Protein AF-A0A1X6P5P4-F1 (afdb_monomer_lite)

Foldseek 3Di:
DPDPPPPLVVDPVVLVVVQVCCVPPVCVQQNDRCPNVVPDRDPVSNVVSVVVVVVVVVVPDDPLRDDPDDPPPWQVSVCVSVVHDRDPDGGDDPDDPPVVVVVVVVVVVVVVVVVVVVVVVVVVVVVVVVVVVCVVVVVD

Organism: Porphyra umbilicalis (NCBI:txid2786)

Structure (mmCIF, N/CA/C/O backbone):
data_AF-A0A1X6P5P4-F1
#
_entry.id   AF-A0A1X6P5P4-F1
#
loop_
_atom_site.group_PDB
_atom_site.id
_atom_site.type_symbol
_atom_site.label_atom_id
_atom_site.label_alt_id
_atom_site.label_comp_id
_atom_site.label_asym_id
_atom_site.label_entity_id
_atom_site.label_seq_id
_atom_site.pdbx_PDB_ins_code
_atom_site.Cartn_x
_atom_site.Cartn_y
_atom_site.Cartn_z
_atom_site.occupancy
_atom_site.B_iso_or_equiv
_atom_site.auth_seq_id
_atom_site.auth_comp_id
_atom_site.auth_asym_id
_atom_site.auth_atom_id
_atom_site.pdbx_PDB_model_num
ATOM 1 N N . MET A 1 1 ? 5.131 6.104 -24.238 1.00 34.34 1 MET A N 1
ATOM 2 C CA . MET A 1 1 ? 6.425 6.748 -23.896 1.00 34.34 1 MET A CA 1
ATOM 3 C C . MET A 1 1 ? 7.586 5.761 -24.074 1.00 34.34 1 MET A C 1
ATOM 5 O O . MET A 1 1 ? 7.724 4.884 -23.231 1.00 34.34 1 MET A O 1
ATOM 9 N N . PRO A 1 2 ? 8.433 5.866 -25.118 1.00 38.75 2 PRO A N 1
ATOM 10 C CA . PRO A 1 2 ? 9.574 4.969 -25.306 1.00 38.75 2 PRO A CA 1
ATOM 11 C C . PRO A 1 2 ? 10.901 5.748 -25.237 1.00 38.75 2 PRO A C 1
ATOM 13 O O . PRO A 1 2 ? 11.406 6.194 -26.260 1.00 38.75 2 PRO A O 1
ATOM 16 N N . ARG A 1 3 ? 11.477 5.960 -24.043 1.00 45.06 3 ARG A N 1
ATOM 17 C CA . ARG A 1 3 ? 12.793 6.638 -23.915 1.00 45.06 3 ARG A CA 1
ATOM 18 C C . ARG A 1 3 ? 13.790 6.033 -22.913 1.00 45.06 3 ARG A C 1
ATOM 20 O O . ARG A 1 3 ? 14.847 6.609 -22.714 1.00 45.06 3 ARG A O 1
ATOM 27 N N . PHE A 1 4 ? 13.528 4.850 -22.345 1.00 42.50 4 PHE A N 1
ATOM 28 C CA . PHE A 1 4 ? 14.419 4.239 -21.332 1.00 42.50 4 PHE A CA 1
ATOM 29 C C . PHE A 1 4 ? 14.870 2.793 -21.623 1.00 42.50 4 PHE A C 1
ATOM 31 O O . PHE A 1 4 ? 15.388 2.110 -20.744 1.00 42.50 4 PHE A O 1
ATOM 38 N N . ARG A 1 5 ? 14.730 2.303 -22.864 1.00 45.53 5 ARG A N 1
ATOM 39 C CA . ARG A 1 5 ? 15.088 0.915 -23.227 1.00 45.53 5 ARG A CA 1
ATOM 40 C C . ARG A 1 5 ? 16.593 0.543 -23.189 1.00 45.53 5 ARG A C 1
ATOM 42 O O . ARG A 1 5 ? 16.858 -0.620 -22.888 1.00 45.53 5 ARG A O 1
ATOM 49 N N . PRO A 1 6 ? 17.586 1.419 -23.461 1.00 42.19 6 PRO A N 1
ATOM 50 C CA . PRO A 1 6 ? 18.974 0.953 -23.590 1.00 42.19 6 PRO A CA 1
ATOM 51 C C . PRO A 1 6 ? 19.742 0.824 -22.259 1.00 42.19 6 PRO A C 1
ATOM 53 O O . PRO A 1 6 ? 20.650 0.002 -22.168 1.00 42.19 6 PRO A O 1
ATOM 56 N N . LEU A 1 7 ? 19.361 1.548 -21.200 1.00 46.56 7 LEU A N 1
ATOM 57 C CA . LEU A 1 7 ? 20.108 1.571 -19.927 1.00 46.56 7 LEU A CA 1
ATOM 58 C C . LEU A 1 7 ? 19.986 0.276 -19.101 1.00 46.56 7 LEU A C 1
ATOM 60 O O . LEU A 1 7 ? 20.925 -0.113 -18.412 1.00 46.56 7 LEU A O 1
ATOM 64 N N . LEU A 1 8 ? 18.874 -0.455 -19.226 1.00 46.09 8 LEU A N 1
ATOM 65 C CA . LEU A 1 8 ? 18.650 -1.722 -18.511 1.00 46.09 8 LEU A CA 1
ATOM 66 C C . LEU A 1 8 ? 19.442 -2.915 -19.086 1.00 46.09 8 LEU A C 1
ATOM 68 O O . LEU A 1 8 ? 19.462 -3.984 -18.474 1.00 46.09 8 LEU A O 1
ATOM 72 N N . ARG A 1 9 ? 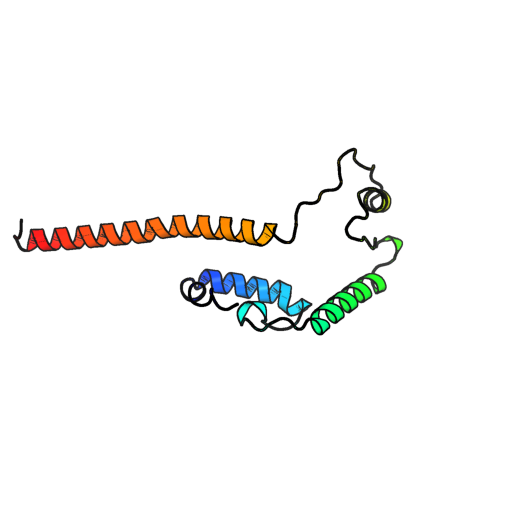20.101 -2.762 -20.246 1.00 49.31 9 ARG A N 1
ATOM 73 C CA . ARG A 1 9 ? 20.976 -3.796 -20.836 1.00 49.31 9 ARG A CA 1
ATOM 74 C C . ARG A 1 9 ? 22.411 -3.761 -20.298 1.00 49.31 9 ARG A C 1
ATOM 76 O O . ARG A 1 9 ? 23.092 -4.775 -20.378 1.00 49.31 9 ARG A O 1
ATOM 83 N N . ALA A 1 10 ? 22.853 -2.643 -19.721 1.00 52.47 10 ALA A N 1
ATOM 84 C CA . ALA A 1 10 ? 24.237 -2.458 -19.276 1.00 52.47 10 ALA A CA 1
ATOM 85 C C . ALA A 1 10 ? 24.538 -3.028 -17.869 1.00 52.47 10 ALA A C 1
ATOM 87 O O . ALA A 1 10 ? 25.702 -3.146 -17.496 1.00 52.47 10 ALA A O 1
ATOM 88 N N . PHE A 1 11 ? 23.517 -3.422 -17.090 1.00 56.38 11 PHE A N 1
ATOM 89 C CA . PHE A 1 11 ? 23.671 -3.801 -15.675 1.00 56.38 11 PHE A CA 1
ATOM 90 C C . PHE A 1 11 ? 22.952 -5.123 -15.322 1.00 56.38 11 PHE A C 1
ATOM 92 O O . PHE A 1 11 ? 21.815 -5.116 -14.839 1.00 56.38 11 PHE A O 1
ATOM 99 N N . PRO A 1 12 ? 23.600 -6.293 -15.503 1.00 57.91 12 PRO A N 1
ATOM 100 C CA . PRO A 1 12 ? 22.953 -7.604 -15.364 1.00 57.91 12 PRO A CA 1
ATOM 101 C C . PRO A 1 12 ? 22.492 -7.931 -13.934 1.00 57.91 12 PRO A C 1
ATOM 103 O O . PRO A 1 12 ? 21.485 -8.615 -13.760 1.00 57.91 12 PRO A O 1
ATOM 106 N N . ARG A 1 13 ? 23.175 -7.423 -12.895 1.00 56.91 13 ARG A N 1
ATOM 107 C CA . ARG A 1 13 ? 22.754 -7.602 -11.490 1.00 56.91 13 ARG A CA 1
ATOM 108 C C . ARG A 1 13 ? 21.516 -6.764 -11.144 1.00 56.91 13 ARG A C 1
ATOM 110 O O . ARG A 1 13 ? 20.609 -7.283 -10.504 1.00 56.91 13 ARG A O 1
ATOM 117 N N . GLY A 1 14 ? 21.431 -5.527 -11.640 1.00 60.88 14 GLY A N 1
ATOM 118 C CA . GLY A 1 14 ? 20.255 -4.664 -11.460 1.00 60.88 14 GLY A CA 1
ATOM 119 C C . GLY A 1 14 ? 19.005 -5.231 -12.137 1.00 60.88 14 GLY A C 1
ATOM 120 O O . GLY A 1 14 ? 17.929 -5.244 -11.544 1.00 60.88 14 GLY A O 1
ATOM 121 N N . ARG A 1 15 ? 19.163 -5.816 -13.333 1.00 63.28 15 ARG A N 1
ATOM 122 C CA . ARG A 1 15 ? 18.079 -6.524 -14.032 1.00 63.28 15 ARG A CA 1
ATOM 123 C C . ARG A 1 15 ? 17.566 -7.736 -13.245 1.00 63.28 15 ARG A C 1
ATOM 125 O O . ARG A 1 15 ? 16.362 -7.959 -13.216 1.00 63.28 15 ARG A O 1
ATOM 132 N N . ARG A 1 16 ? 18.454 -8.498 -12.593 1.00 65.38 16 ARG A N 1
ATOM 133 C CA . ARG A 1 16 ? 18.070 -9.653 -11.758 1.00 65.38 16 ARG A CA 1
ATOM 134 C C . ARG A 1 16 ? 17.321 -9.235 -10.492 1.00 65.38 16 ARG A C 1
ATOM 136 O O . ARG A 1 16 ? 16.330 -9.870 -10.163 1.00 65.38 16 ARG A O 1
ATOM 143 N N . VAL A 1 17 ? 17.749 -8.163 -9.823 1.00 68.19 17 VAL A N 1
ATOM 144 C CA . VAL A 1 17 ? 17.049 -7.633 -8.636 1.00 68.19 17 VAL A CA 1
ATOM 145 C C . VAL A 1 17 ? 15.668 -7.093 -9.008 1.00 68.19 17 VAL A C 1
ATOM 147 O O . VAL A 1 17 ? 14.690 -7.421 -8.346 1.00 68.19 17 VAL A O 1
ATOM 150 N N . LEU A 1 18 ? 15.562 -6.326 -10.097 1.00 64.81 18 LEU A N 1
ATOM 151 C CA . LEU A 1 18 ? 14.271 -5.823 -10.568 1.00 64.81 18 LEU A CA 1
ATOM 152 C C . LEU A 1 18 ? 13.334 -6.972 -10.966 1.00 64.81 18 LEU A C 1
ATOM 154 O O . LEU A 1 18 ? 12.173 -6.972 -10.573 1.00 64.81 18 LEU A O 1
ATOM 158 N N . ALA A 1 19 ? 13.853 -7.981 -11.672 1.00 65.81 19 ALA A N 1
ATOM 159 C CA . ALA A 1 19 ? 13.087 -9.171 -12.029 1.00 65.81 19 ALA A CA 1
ATOM 160 C C . ALA A 1 19 ? 12.615 -9.961 -10.799 1.00 65.81 19 ALA A C 1
ATOM 162 O O . ALA A 1 19 ? 11.470 -10.399 -10.776 1.00 65.81 19 ALA A O 1
ATOM 163 N N . LEU A 1 20 ? 13.454 -10.095 -9.765 1.00 67.69 20 LEU A N 1
ATOM 164 C CA . LEU A 1 20 ? 13.085 -10.735 -8.500 1.00 67.69 20 LEU A CA 1
ATOM 165 C C . LEU A 1 20 ? 11.951 -9.978 -7.796 1.00 67.69 20 LEU A C 1
ATOM 167 O O . LEU A 1 20 ? 10.965 -10.590 -7.401 1.00 67.69 20 LEU A O 1
ATOM 171 N N . VAL A 1 21 ? 12.060 -8.653 -7.666 1.00 65.94 21 VAL A N 1
ATOM 172 C CA . VAL A 1 21 ? 11.019 -7.829 -7.027 1.00 65.94 21 VAL A CA 1
ATOM 173 C C . VAL A 1 21 ? 9.707 -7.903 -7.811 1.00 65.94 21 VAL A C 1
ATOM 175 O O . VAL A 1 21 ? 8.644 -8.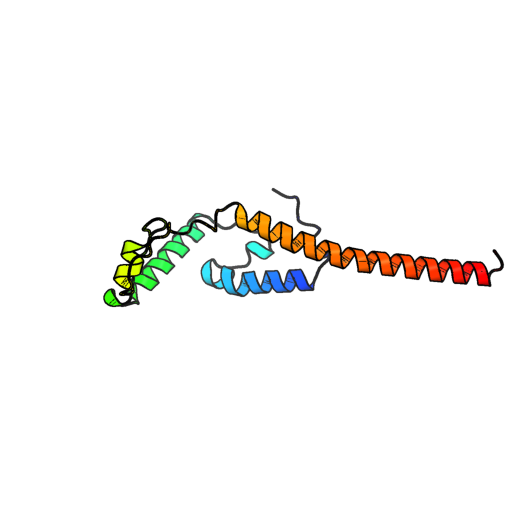062 -7.213 1.00 65.94 21 VAL A O 1
ATOM 178 N N . THR A 1 22 ? 9.762 -7.850 -9.145 1.00 63.59 22 THR A N 1
ATOM 179 C CA . THR A 1 22 ? 8.574 -8.049 -9.983 1.00 63.59 22 THR A CA 1
ATOM 180 C C . THR A 1 22 ? 7.963 -9.435 -9.776 1.00 63.59 22 THR A C 1
ATOM 182 O O . THR A 1 22 ? 6.754 -9.529 -9.573 1.00 63.59 22 THR A O 1
ATOM 185 N N . ALA A 1 23 ? 8.781 -10.489 -9.766 1.00 64.38 23 ALA A N 1
ATOM 186 C CA . ALA A 1 23 ? 8.317 -11.864 -9.605 1.00 64.38 23 ALA A CA 1
ATOM 187 C C . ALA A 1 23 ? 7.712 -12.139 -8.221 1.00 64.38 23 ALA A C 1
ATOM 189 O O . ALA A 1 23 ? 6.741 -12.879 -8.125 1.00 64.38 23 ALA A O 1
ATOM 190 N N . LEU A 1 24 ? 8.259 -11.551 -7.155 1.00 65.56 24 LEU A N 1
ATOM 191 C CA . LEU A 1 24 ? 7.784 -11.787 -5.789 1.00 65.56 24 LEU A CA 1
ATOM 192 C C . LEU A 1 24 ? 6.563 -10.943 -5.420 1.00 65.56 24 LEU A C 1
ATOM 194 O O . LEU A 1 24 ? 5.718 -11.404 -4.662 1.00 65.56 24 LEU A O 1
ATOM 198 N N . VAL A 1 25 ? 6.476 -9.709 -5.921 1.00 65.25 25 VAL A N 1
ATOM 199 C CA . VAL A 1 25 ? 5.449 -8.753 -5.475 1.00 65.25 25 VAL A CA 1
ATOM 200 C C . VAL A 1 25 ? 4.328 -8.615 -6.498 1.00 65.25 25 VAL A C 1
ATOM 202 O O . VAL A 1 25 ? 3.156 -8.653 -6.139 1.00 65.25 25 VAL A O 1
ATOM 205 N N . TYR A 1 26 ? 4.665 -8.465 -7.778 1.00 62.88 26 TYR A N 1
ATOM 206 C CA . TYR A 1 26 ? 3.686 -8.104 -8.805 1.00 62.88 26 TYR A CA 1
ATOM 207 C C . TYR A 1 26 ? 3.080 -9.324 -9.485 1.00 62.88 26 TYR A C 1
ATOM 209 O O . TYR A 1 26 ? 1.879 -9.357 -9.712 1.00 62.88 26 TYR A O 1
ATOM 217 N N . THR A 1 27 ? 3.873 -10.351 -9.775 1.00 65.38 27 THR A N 1
ATOM 218 C CA . THR A 1 27 ? 3.382 -11.560 -10.447 1.00 65.38 27 THR A CA 1
ATOM 219 C C . THR A 1 27 ? 2.315 -12.332 -9.656 1.00 65.38 27 THR A C 1
ATOM 221 O O . THR A 1 27 ? 1.297 -12.659 -10.264 1.00 65.38 27 THR A O 1
ATOM 224 N N . PRO A 1 28 ? 2.461 -12.611 -8.346 1.00 64.06 28 PRO A N 1
ATOM 225 C CA . PRO A 1 28 ? 1.436 -13.345 -7.602 1.00 64.06 28 PRO A CA 1
ATOM 226 C C . PRO A 1 28 ? 0.179 -12.513 -7.329 1.00 64.06 28 PRO A C 1
ATOM 228 O O . PRO A 1 28 ? -0.880 -13.087 -7.095 1.00 64.06 28 PRO A O 1
ATOM 231 N N . VAL A 1 29 ? 0.283 -11.179 -7.366 1.00 64.88 29 VAL A N 1
ATOM 232 C CA . VAL A 1 29 ? -0.853 -10.282 -7.130 1.00 64.88 29 VAL A CA 1
ATOM 233 C C . VAL A 1 29 ? -1.562 -9.940 -8.438 1.00 64.88 29 VAL A C 1
ATOM 235 O O . VAL A 1 29 ? -2.759 -10.128 -8.516 1.00 64.88 29 VAL A O 1
ATOM 238 N N . PHE A 1 30 ? -0.859 -9.498 -9.480 1.00 65.75 30 PHE A N 1
ATOM 239 C CA . PHE A 1 30 ? -1.445 -8.960 -10.718 1.00 65.75 30 PHE A CA 1
ATOM 240 C C . PHE A 1 30 ? -1.265 -9.852 -11.963 1.00 65.75 30 PHE A C 1
ATOM 242 O O . PHE A 1 30 ? -1.812 -9.527 -13.011 1.00 65.75 30 PHE A O 1
ATOM 249 N N . GLY A 1 31 ? -0.526 -10.967 -11.872 1.00 62.66 31 GLY A N 1
ATOM 250 C CA . GLY A 1 31 ? -0.346 -11.951 -12.953 1.00 62.66 31 GLY A CA 1
ATOM 251 C C . GLY A 1 31 ? 0.670 -11.574 -14.054 1.00 62.66 31 GLY A C 1
ATOM 252 O O . GLY A 1 31 ? 0.457 -10.639 -14.811 1.00 62.66 31 GLY A O 1
ATOM 253 N N . ALA A 1 32 ? 1.736 -12.376 -14.219 1.00 60.06 32 ALA A N 1
ATOM 254 C CA . ALA A 1 32 ? 2.741 -12.335 -15.314 1.00 60.06 32 ALA A CA 1
ATOM 255 C C . ALA A 1 32 ? 3.605 -11.029 -15.442 1.00 60.06 32 ALA A C 1
ATOM 257 O O . ALA A 1 32 ? 3.402 -10.086 -14.688 1.00 60.06 32 ALA A O 1
ATOM 258 N N . PRO A 1 33 ? 4.669 -10.960 -16.280 1.00 54.28 33 PRO A N 1
ATOM 259 C CA . PRO A 1 33 ? 5.833 -10.072 -16.090 1.00 54.28 33 PRO A CA 1
ATOM 260 C C . PRO A 1 33 ? 5.695 -8.686 -16.758 1.00 54.28 33 PRO A C 1
ATOM 262 O O . PRO A 1 33 ? 6.591 -8.223 -17.469 1.00 54.28 33 PRO A O 1
ATOM 265 N N . HIS A 1 34 ? 4.595 -7.977 -16.517 1.00 56.31 34 HIS A N 1
ATOM 266 C CA . HIS A 1 34 ? 4.309 -6.683 -17.163 1.00 56.31 34 HIS A CA 1
ATOM 267 C C . HIS A 1 34 ? 5.385 -5.605 -16.901 1.00 56.31 34 HIS A C 1
ATOM 269 O O . HIS A 1 34 ? 5.754 -4.848 -17.801 1.00 56.31 34 HIS A O 1
ATOM 275 N N . VAL A 1 35 ? 5.992 -5.593 -15.708 1.00 52.31 35 VAL A N 1
ATOM 276 C CA . VAL A 1 35 ? 7.015 -4.592 -15.334 1.00 52.31 35 VAL A CA 1
ATOM 277 C C . VAL A 1 35 ? 8.381 -4.846 -15.994 1.00 52.31 35 VAL A C 1
ATOM 279 O O . VAL A 1 35 ? 9.113 -3.899 -16.276 1.00 52.31 35 VAL A O 1
ATOM 282 N N . VAL A 1 36 ? 8.738 -6.107 -16.265 1.00 49.41 36 VAL A N 1
ATOM 283 C CA . VAL A 1 36 ? 10.067 -6.480 -16.798 1.00 49.41 36 VAL A CA 1
ATOM 284 C C . VAL A 1 36 ? 10.072 -6.513 -18.325 1.00 49.41 36 VAL A C 1
ATOM 286 O O . VAL A 1 36 ? 11.070 -6.139 -18.947 1.00 49.41 36 VAL A O 1
ATOM 289 N N . GLU A 1 37 ? 8.963 -6.929 -18.935 1.00 56.34 37 GLU A N 1
ATOM 290 C CA . GLU A 1 37 ? 8.837 -7.047 -20.392 1.00 56.34 37 GLU A CA 1
ATOM 291 C C . GLU A 1 37 ? 8.256 -5.785 -21.046 1.00 56.34 37 GLU A C 1
ATOM 293 O O . GLU A 1 37 ? 8.339 -5.618 -22.265 1.00 56.34 37 GLU A O 1
ATOM 298 N N . GLY A 1 38 ? 7.752 -4.843 -20.240 1.00 57.22 38 GLY A N 1
ATOM 299 C CA . GLY A 1 38 ? 7.152 -3.600 -20.722 1.00 57.22 38 GLY A CA 1
ATOM 300 C C . GLY A 1 38 ? 5.767 -3.802 -21.336 1.00 57.22 38 GLY A C 1
ATOM 301 O O . GLY A 1 38 ? 5.347 -2.989 -22.160 1.00 57.22 38 GLY A O 1
ATOM 302 N N . VAL A 1 39 ? 5.079 -4.882 -20.957 1.00 59.44 39 VAL A N 1
ATOM 303 C CA . VAL A 1 39 ? 3.674 -5.112 -21.302 1.00 59.44 39 VAL A CA 1
ATOM 304 C C . VAL A 1 39 ? 2.823 -4.218 -20.392 1.00 59.44 39 VAL A C 1
ATOM 306 O O . VAL A 1 39 ? 3.006 -4.262 -19.175 1.00 59.44 39 VAL A O 1
ATOM 309 N N . PRO A 1 40 ? 1.938 -3.365 -20.935 1.00 67.06 40 PRO A N 1
ATOM 310 C CA . PRO A 1 40 ? 1.079 -2.525 -20.111 1.00 67.06 40 PRO A CA 1
ATOM 311 C C . PRO A 1 40 ? 0.134 -3.382 -19.262 1.00 67.06 40 PRO A C 1
ATOM 313 O O . PRO A 1 40 ? -0.366 -4.410 -19.711 1.00 67.06 40 PRO A O 1
ATOM 316 N N . LEU A 1 41 ? -0.096 -2.940 -18.026 1.00 72.75 41 LEU A N 1
ATOM 317 C CA . LEU A 1 41 ? -1.106 -3.519 -17.151 1.00 72.75 41 LEU A CA 1
ATOM 318 C C . LEU A 1 41 ? -2.502 -3.264 -17.724 1.00 72.75 41 LEU A C 1
ATOM 320 O O . LEU A 1 41 ? -2.821 -2.127 -18.076 1.00 72.75 41 LEU A O 1
ATOM 324 N N . ASP A 1 42 ? -3.323 -4.310 -17.782 1.00 81.25 42 ASP A N 1
ATOM 325 C CA . ASP A 1 42 ? -4.738 -4.172 -18.108 1.00 81.25 42 ASP A CA 1
ATOM 326 C C . ASP A 1 42 ? -5.484 -3.560 -16.915 1.00 81.25 42 ASP A C 1
ATOM 328 O O . ASP A 1 42 ? -5.422 -4.065 -15.789 1.00 81.25 42 ASP A O 1
ATOM 332 N N . ARG A 1 43 ? -6.153 -2.428 -17.154 1.00 84.94 43 ARG A N 1
ATOM 333 C CA . ARG A 1 43 ? -6.786 -1.635 -16.095 1.00 84.94 43 ARG A CA 1
ATOM 334 C C . ARG A 1 43 ? -7.870 -2.430 -15.374 1.00 84.94 43 ARG A C 1
ATOM 336 O O . ARG A 1 43 ? -7.916 -2.406 -14.144 1.00 84.94 43 ARG A O 1
ATOM 343 N N . ASP A 1 44 ? -8.723 -3.113 -16.124 1.00 86.88 44 ASP A N 1
ATOM 344 C CA . ASP A 1 44 ? -9.889 -3.793 -15.567 1.00 86.88 44 ASP A CA 1
ATOM 345 C C . ASP A 1 44 ? -9.460 -5.057 -14.819 1.00 86.88 44 ASP A C 1
ATOM 347 O O . ASP A 1 44 ? -9.942 -5.319 -13.715 1.00 86.88 44 ASP A O 1
ATOM 351 N N . ALA A 1 45 ? -8.454 -5.773 -15.325 1.00 82.38 45 ALA A N 1
ATOM 352 C CA . ALA A 1 45 ? -7.818 -6.873 -14.614 1.00 82.38 45 ALA A CA 1
ATOM 353 C C . ALA A 1 45 ? -7.177 -6.413 -13.292 1.00 82.38 45 ALA A C 1
ATOM 355 O O . ALA A 1 45 ? -7.304 -7.108 -12.278 1.00 82.38 45 ALA A O 1
ATOM 356 N N . CYS A 1 46 ? -6.522 -5.245 -13.265 1.00 84.19 46 CYS A N 1
ATOM 357 C CA . CYS A 1 46 ? -5.966 -4.675 -12.034 1.00 84.19 46 CYS A CA 1
ATOM 358 C C . CYS A 1 46 ? -7.055 -4.361 -11.004 1.00 84.19 46 CYS A C 1
ATOM 360 O O . CYS A 1 46 ? -6.910 -4.743 -9.841 1.00 84.19 46 CYS A O 1
ATOM 362 N N . ILE A 1 47 ? -8.140 -3.705 -11.426 1.00 89.31 47 ILE A N 1
ATOM 363 C CA . ILE A 1 47 ? -9.271 -3.364 -10.551 1.00 89.31 47 ILE A CA 1
ATOM 364 C 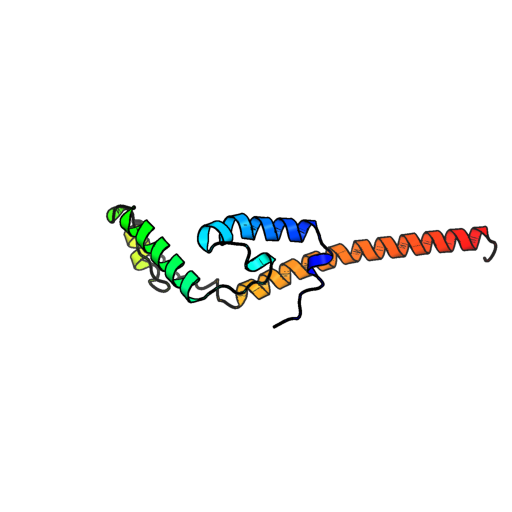C . ILE A 1 47 ? -9.919 -4.636 -10.006 1.00 89.31 47 ILE A C 1
ATOM 366 O O . ILE A 1 47 ? -10.013 -4.802 -8.792 1.00 89.31 47 ILE A O 1
ATOM 370 N N . ALA A 1 48 ? -10.257 -5.584 -10.880 1.00 87.94 48 ALA A N 1
ATOM 371 C CA . ALA A 1 48 ? -10.887 -6.834 -10.477 1.00 87.94 48 ALA A CA 1
ATOM 372 C C . ALA A 1 48 ? -10.007 -7.625 -9.498 1.00 87.94 48 ALA A C 1
ATOM 374 O O . ALA A 1 48 ? -10.499 -8.280 -8.582 1.00 87.94 48 ALA A O 1
ATOM 375 N N . THR A 1 49 ? -8.687 -7.577 -9.673 1.00 86.56 49 THR A N 1
ATOM 376 C CA . THR A 1 49 ? -7.757 -8.242 -8.758 1.00 86.56 49 THR A CA 1
ATOM 377 C C . THR A 1 49 ? -7.685 -7.549 -7.398 1.00 86.56 49 THR A C 1
ATOM 379 O O . THR A 1 49 ? -7.737 -8.233 -6.375 1.00 86.56 49 THR A O 1
ATOM 382 N N . TYR A 1 50 ? -7.628 -6.217 -7.376 1.00 87.81 50 TYR A N 1
ATOM 383 C CA . TYR A 1 50 ? -7.696 -5.427 -6.146 1.00 87.81 50 TYR A CA 1
ATOM 384 C C . TYR A 1 50 ? -8.979 -5.726 -5.353 1.00 87.81 50 TYR A C 1
ATOM 386 O O . TYR A 1 50 ? -8.915 -6.050 -4.166 1.00 87.81 50 TYR A O 1
ATOM 394 N N . GLU A 1 51 ? -10.133 -5.710 -6.020 1.00 93.69 51 GLU A N 1
ATOM 395 C CA . GLU A 1 51 ? -11.432 -5.980 -5.396 1.00 93.69 51 GLU A CA 1
ATOM 396 C C . GLU A 1 51 ? -11.525 -7.411 -4.859 1.00 93.69 51 GLU A C 1
ATOM 398 O O . GLU A 1 51 ? -11.893 -7.612 -3.698 1.00 93.69 51 GLU A O 1
ATOM 403 N N . ARG A 1 52 ? -11.120 -8.413 -5.657 1.00 91.75 52 ARG A N 1
ATOM 404 C CA . ARG A 1 52 ? -11.092 -9.820 -5.216 1.00 91.75 52 ARG A CA 1
ATOM 405 C C . ARG A 1 52 ? -10.203 -10.018 -3.993 1.00 91.75 52 ARG A C 1
ATOM 407 O O . ARG A 1 52 ? -10.577 -10.767 -3.092 1.00 91.75 52 ARG A O 1
ATOM 414 N N . HIS A 1 53 ? -9.034 -9.380 -3.959 1.00 89.56 53 HIS A N 1
ATOM 415 C CA . HIS A 1 53 ? -8.121 -9.481 -2.825 1.00 89.56 53 HIS A CA 1
ATOM 416 C C . HIS A 1 53 ? -8.750 -8.906 -1.552 1.00 89.56 53 HIS A C 1
ATOM 418 O O . HIS A 1 53 ? -8.809 -9.602 -0.537 1.00 89.56 53 HIS A O 1
ATOM 424 N N . ASN A 1 54 ? -9.278 -7.681 -1.619 1.00 93.56 54 ASN A N 1
ATOM 425 C CA . ASN A 1 54 ? -9.911 -7.033 -0.471 1.00 93.56 54 ASN A CA 1
ATOM 426 C C . ASN A 1 54 ? -11.104 -7.846 0.046 1.00 93.56 54 ASN A C 1
ATOM 428 O O . ASN A 1 54 ? -11.200 -8.097 1.248 1.00 93.56 54 ASN A O 1
ATOM 432 N N . ALA A 1 55 ? -11.965 -8.333 -0.853 1.00 95.94 55 ALA A N 1
ATOM 433 C CA . ALA A 1 55 ? -13.097 -9.182 -0.490 1.00 95.94 55 ALA A CA 1
ATOM 434 C C . ALA A 1 55 ? -12.646 -10.484 0.195 1.00 95.94 55 ALA A C 1
ATOM 436 O O . ALA A 1 55 ? -13.225 -10.889 1.201 1.00 95.94 55 ALA A O 1
ATOM 437 N N . ALA A 1 56 ? -11.580 -11.121 -0.303 1.00 94.44 56 ALA A N 1
ATOM 438 C CA . ALA A 1 56 ? -11.042 -12.343 0.291 1.00 94.44 56 ALA A CA 1
ATOM 439 C C . ALA A 1 56 ? -10.449 -12.121 1.694 1.00 94.44 56 ALA A C 1
ATOM 441 O O . ALA A 1 56 ? -10.541 -13.014 2.537 1.00 94.44 56 ALA A O 1
ATOM 442 N N . VAL A 1 57 ? -9.845 -10.956 1.952 1.00 94.50 57 VAL A N 1
ATOM 443 C CA . VAL A 1 57 ? -9.354 -10.576 3.287 1.00 94.50 57 VAL A CA 1
ATOM 444 C C . VAL A 1 57 ? -10.530 -10.362 4.242 1.00 94.50 57 VAL A C 1
ATOM 446 O O . VAL A 1 57 ? -10.556 -10.976 5.308 1.00 94.50 57 VAL A O 1
ATOM 449 N N . VAL A 1 58 ? -11.527 -9.570 3.832 1.00 96.94 58 VAL A N 1
ATOM 450 C CA . VAL A 1 58 ? -12.727 -9.281 4.638 1.00 96.94 58 VAL A CA 1
ATOM 451 C C . VAL A 1 58 ? -13.506 -10.552 4.974 1.00 96.94 58 VAL A C 1
ATOM 453 O O . VAL A 1 58 ? -13.935 -10.725 6.108 1.00 96.94 58 VAL A O 1
ATOM 456 N N . ALA A 1 59 ? -13.644 -11.478 4.025 1.00 97.44 59 ALA A N 1
ATOM 457 C CA . ALA A 1 59 ? -14.372 -12.726 4.244 1.00 97.44 59 ALA A CA 1
ATOM 458 C C . ALA A 1 59 ? -13.647 -13.715 5.176 1.00 97.44 59 ALA A C 1
ATOM 460 O O . ALA A 1 59 ? -14.284 -14.601 5.743 1.00 97.44 59 ALA A O 1
ATOM 461 N N . ARG A 1 60 ? -12.316 -13.620 5.299 1.00 97.44 60 ARG A N 1
ATOM 462 C CA . ARG A 1 60 ? -11.500 -14.604 6.030 1.00 97.44 60 ARG A CA 1
ATOM 463 C C . ARG A 1 60 ? -11.167 -14.184 7.459 1.00 97.44 60 ARG A C 1
ATOM 465 O O . ARG A 1 60 ? -10.916 -15.056 8.290 1.00 97.44 60 ARG A O 1
ATOM 472 N N . ILE A 1 61 ? -11.098 -12.886 7.738 1.00 96.38 61 ILE A N 1
ATOM 473 C CA . ILE A 1 61 ? -10.693 -12.373 9.050 1.00 96.38 61 ILE A CA 1
ATOM 474 C C . ILE A 1 61 ? -11.948 -12.001 9.851 1.00 96.38 61 ILE A C 1
ATOM 476 O O . ILE A 1 61 ? -12.771 -11.247 9.338 1.00 96.38 61 ILE A O 1
ATOM 480 N N . PRO A 1 62 ? -12.101 -12.488 11.098 1.00 97.19 62 PRO A N 1
ATOM 481 C CA . PRO A 1 62 ? -13.204 -12.075 11.962 1.00 97.19 62 PRO A CA 1
ATOM 482 C C . PRO A 1 62 ? -13.262 -10.545 12.128 1.00 97.19 62 PRO A C 1
ATOM 484 O O . PRO A 1 62 ? -12.202 -9.920 12.253 1.00 97.19 62 PRO A O 1
ATOM 487 N N . PRO A 1 63 ? -14.460 -9.931 12.142 1.00 94.75 63 PRO A N 1
ATOM 488 C CA . PRO A 1 63 ? -14.622 -8.474 12.128 1.00 94.75 63 PRO A CA 1
ATOM 489 C C . PRO A 1 63 ? -13.970 -7.782 13.332 1.00 94.75 63 PRO A C 1
ATOM 491 O O . PRO A 1 63 ? -13.425 -6.693 13.200 1.00 94.75 63 PRO A O 1
ATOM 494 N N . GLU A 1 64 ? -13.928 -8.431 14.491 1.00 96.00 64 GLU A N 1
ATOM 495 C CA . GLU A 1 64 ? -13.264 -7.927 15.694 1.00 96.00 64 GLU A CA 1
ATOM 496 C C . GLU A 1 64 ? -11.729 -7.857 15.572 1.00 96.00 64 GLU A C 1
ATOM 498 O O . GLU A 1 64 ? -11.072 -7.172 16.351 1.00 96.00 64 GLU A O 1
ATOM 503 N N . ARG A 1 65 ? -11.146 -8.546 14.581 1.00 96.88 65 ARG A N 1
ATOM 504 C CA . ARG A 1 65 ? -9.707 -8.536 14.267 1.00 96.88 65 ARG A CA 1
ATOM 505 C C . ARG A 1 65 ? -9.390 -7.800 12.966 1.00 96.88 65 ARG A C 1
ATOM 507 O O . ARG A 1 65 ? -8.235 -7.827 12.534 1.00 96.88 65 ARG A O 1
ATOM 514 N N . LEU A 1 66 ? -10.376 -7.154 12.345 1.00 97.50 66 LEU A N 1
ATOM 515 C CA . LEU A 1 66 ? -10.219 -6.468 11.069 1.00 97.50 66 LEU A CA 1
ATOM 516 C C . LEU A 1 66 ? -10.731 -5.029 11.135 1.00 97.50 66 LEU A C 1
ATOM 518 O O . LEU A 1 66 ? -11.909 -4.783 11.363 1.00 97.50 66 LEU A O 1
ATOM 522 N N . LEU A 1 67 ? -9.856 -4.083 10.804 1.00 96.94 67 LEU A N 1
ATOM 523 C CA . LEU A 1 67 ? -10.241 -2.710 10.499 1.00 96.94 67 LEU A CA 1
ATOM 524 C C . LEU A 1 67 ? -10.179 -2.490 8.987 1.00 96.94 67 LEU A C 1
ATOM 526 O O . LEU A 1 67 ? -9.100 -2.543 8.395 1.00 96.94 67 LEU A O 1
ATOM 530 N N . VAL A 1 68 ? -11.323 -2.203 8.365 1.00 96.25 68 VAL A N 1
ATOM 531 C CA . VAL A 1 68 ? -11.361 -1.690 6.988 1.00 96.25 68 VAL A CA 1
ATOM 532 C C . VAL A 1 68 ? -11.131 -0.183 7.048 1.00 96.25 68 VAL A C 1
ATOM 534 O O . VAL A 1 68 ? -12.014 0.569 7.445 1.00 96.25 68 VAL A O 1
ATOM 537 N N . TYR A 1 69 ? -9.918 0.234 6.695 1.00 94.75 69 TYR A N 1
ATOM 538 C CA . TYR A 1 69 ? -9.445 1.611 6.817 1.00 94.75 69 TYR A CA 1
ATOM 539 C C . TYR A 1 69 ? -9.304 2.265 5.439 1.00 94.75 69 TYR A C 1
ATOM 541 O O . TYR A 1 69 ? -8.608 1.727 4.570 1.00 94.75 69 TYR A O 1
ATOM 549 N N . HIS A 1 70 ? -9.919 3.429 5.238 1.00 92.56 70 HIS A N 1
ATOM 550 C CA . HIS A 1 70 ? -9.831 4.195 3.997 1.00 92.56 70 HIS A CA 1
ATOM 551 C C . HIS A 1 70 ? -8.759 5.283 4.097 1.00 92.56 70 HIS A C 1
ATOM 553 O O . HIS A 1 70 ? -8.459 5.833 5.159 1.00 92.56 70 HIS A O 1
ATOM 559 N N . LEU A 1 71 ? -8.145 5.607 2.957 1.00 89.38 71 LEU A N 1
ATOM 560 C CA . LEU A 1 71 ? -7.158 6.681 2.888 1.00 89.38 71 LEU A CA 1
ATOM 561 C C . LEU A 1 71 ? -7.805 8.007 3.303 1.00 89.38 71 LEU A C 1
ATOM 563 O O . LEU A 1 71 ? -8.715 8.486 2.635 1.00 89.38 71 LEU A O 1
ATOM 567 N N . GLY A 1 72 ? -7.286 8.611 4.372 1.00 87.88 72 GLY A N 1
ATOM 568 C CA . GLY A 1 72 ? -7.786 9.881 4.902 1.00 87.88 72 GLY A CA 1
ATOM 569 C C . GLY A 1 72 ? -8.653 9.758 6.155 1.00 87.88 72 GLY A C 1
ATOM 570 O O . GLY A 1 72 ? -8.946 10.787 6.755 1.00 87.88 72 GLY A O 1
ATOM 571 N N . ASP A 1 73 ? -8.973 8.543 6.613 1.00 93.88 73 ASP A N 1
ATOM 572 C CA . ASP A 1 73 ? -9.769 8.313 7.832 1.00 93.88 73 ASP A CA 1
ATOM 573 C C . ASP A 1 73 ? -9.105 8.855 9.121 1.00 93.88 73 ASP A C 1
ATOM 575 O O . ASP A 1 73 ? -9.749 9.007 10.159 1.00 93.88 73 ASP A O 1
ATOM 579 N N . GLY A 1 74 ? -7.811 9.185 9.070 1.00 94.56 74 GLY A N 1
ATOM 580 C CA . GLY A 1 74 ? -7.085 9.838 10.157 1.00 94.56 74 GLY A CA 1
ATOM 581 C C . GLY A 1 74 ? -6.772 8.914 11.338 1.00 94.56 74 GLY A C 1
ATOM 582 O O . GLY A 1 74 ? -6.842 7.688 11.245 1.00 94.56 74 GLY A O 1
ATOM 583 N N . TRP A 1 75 ? -6.370 9.503 12.466 1.00 97.31 75 TRP A N 1
ATOM 584 C CA . TRP A 1 75 ? -5.927 8.739 13.637 1.00 97.31 75 TRP A CA 1
ATOM 585 C C . TRP A 1 75 ? -7.057 8.032 14.381 1.00 97.31 75 TRP A C 1
ATOM 587 O O . TRP A 1 75 ? -6.854 6.926 14.868 1.00 97.31 75 TRP A O 1
ATOM 597 N N . ALA A 1 76 ? -8.235 8.652 14.471 1.00 95.88 76 ALA A N 1
ATOM 598 C CA . ALA A 1 76 ? -9.305 8.206 15.359 1.00 95.88 76 ALA A CA 1
ATOM 599 C C . ALA A 1 76 ? -9.719 6.730 15.158 1.00 95.88 76 ALA A C 1
ATOM 601 O O . ALA A 1 76 ? -9.591 5.966 16.115 1.00 95.88 76 ALA A O 1
ATOM 602 N N . PRO A 1 77 ? -10.126 6.270 13.956 1.00 96.94 77 PRO A N 1
ATOM 603 C CA . PRO A 1 77 ? -10.564 4.883 13.784 1.00 96.94 77 PRO A CA 1
ATOM 604 C C . PRO A 1 77 ? -9.432 3.868 13.995 1.00 96.94 77 PRO A C 1
ATOM 606 O O . PRO A 1 77 ? -9.670 2.782 14.521 1.00 96.94 77 PRO A O 1
ATOM 609 N N . LEU A 1 78 ? -8.192 4.231 13.652 1.00 95.50 78 LEU A N 1
ATOM 610 C CA . LEU A 1 78 ? -7.024 3.377 13.863 1.00 95.50 78 LEU A CA 1
ATOM 611 C C . LEU A 1 78 ? -6.693 3.228 15.354 1.00 95.50 78 LEU A C 1
ATOM 613 O O . LEU A 1 78 ? -6.522 2.114 15.843 1.00 95.50 78 LEU A O 1
ATOM 617 N N . CYS A 1 79 ? -6.621 4.342 16.081 1.00 96.69 79 CYS A N 1
ATOM 618 C CA . CYS A 1 79 ? -6.322 4.364 17.510 1.00 96.69 79 CYS A CA 1
ATOM 619 C C . CYS A 1 79 ? -7.403 3.639 18.320 1.00 96.69 79 CYS A C 1
ATOM 621 O O . CYS A 1 79 ? -7.066 2.822 19.175 1.00 96.69 79 CYS A O 1
ATOM 623 N N . THR A 1 80 ? -8.685 3.858 18.004 1.00 97.00 80 THR A N 1
ATOM 624 C CA . THR A 1 80 ? -9.800 3.138 18.640 1.00 97.00 80 THR A CA 1
ATOM 625 C C . THR A 1 80 ? -9.693 1.632 18.429 1.00 97.00 80 THR A C 1
ATOM 627 O O . THR A 1 80 ? -9.807 0.880 19.392 1.00 97.00 80 THR A O 1
ATOM 630 N N . PHE A 1 81 ? -9.427 1.183 17.201 1.00 97.25 81 PHE A N 1
ATOM 631 C CA . PHE A 1 81 ? -9.281 -0.242 16.903 1.00 97.25 81 PHE A CA 1
ATOM 632 C C . PHE A 1 81 ? -8.084 -0.884 17.624 1.00 97.25 81 PHE A C 1
ATOM 634 O O . PHE A 1 81 ? -8.165 -2.026 18.067 1.00 97.25 81 PHE A O 1
ATOM 641 N N . LEU A 1 82 ? -6.981 -0.144 17.778 1.00 96.19 82 LEU A N 1
ATOM 642 C CA . LEU A 1 82 ? -5.776 -0.615 18.467 1.00 96.19 82 LEU A CA 1
ATOM 643 C C . LEU A 1 82 ? -5.831 -0.460 19.998 1.00 96.19 82 LEU A C 1
ATOM 645 O O . LEU A 1 82 ? -4.917 -0.925 20.677 1.00 96.19 82 LEU A O 1
ATOM 649 N N . GLY A 1 83 ? -6.857 0.198 20.549 1.00 96.25 83 GLY A N 1
ATOM 650 C CA . GLY A 1 83 ? -6.945 0.501 21.981 1.00 96.25 83 GLY A CA 1
ATOM 651 C C . GLY A 1 83 ? -5.889 1.503 22.466 1.00 96.25 83 GLY A C 1
ATOM 652 O O . GLY A 1 83 ? -5.450 1.433 23.612 1.00 96.25 83 GLY A O 1
ATOM 653 N N . LEU A 1 84 ? -5.453 2.416 21.594 1.00 96.88 84 LEU A N 1
ATOM 654 C CA . LEU A 1 84 ? -4.414 3.412 21.870 1.00 96.88 84 LEU A CA 1
ATOM 655 C C . LEU A 1 84 ? -4.996 4.835 21.908 1.00 96.88 84 LEU A C 1
ATOM 657 O O . LEU A 1 84 ? -6.003 5.104 21.250 1.00 96.88 84 LEU A O 1
ATOM 661 N N . PRO A 1 85 ? -4.367 5.778 22.634 1.00 96.19 85 PRO A N 1
ATOM 662 C CA . PRO A 1 85 ? -4.761 7.182 22.582 1.00 96.19 85 PRO A CA 1
ATOM 663 C C . PRO A 1 85 ? -4.483 7.792 21.200 1.00 96.19 85 PRO A C 1
ATOM 665 O O . PRO A 1 85 ? -3.537 7.410 20.505 1.00 96.19 85 PRO A O 1
ATOM 668 N N . VAL A 1 86 ? -5.301 8.773 20.812 1.00 97.38 86 VAL A N 1
ATOM 669 C CA . VAL A 1 86 ? -5.078 9.578 19.603 1.00 97.38 86 VAL A CA 1
ATOM 670 C C . VAL A 1 86 ? -3.934 10.562 19.871 1.00 97.38 86 VAL A C 1
ATOM 672 O O . VAL A 1 86 ? -4.000 11.291 20.862 1.00 97.38 86 VAL A O 1
ATOM 675 N N . PRO A 1 87 ? -2.883 10.602 19.035 1.00 95.50 87 PRO A N 1
ATOM 676 C CA . PRO A 1 87 ? -1.772 11.520 19.239 1.00 95.50 87 PRO A CA 1
ATOM 677 C C . PRO A 1 87 ? -2.133 12.948 18.801 1.00 95.50 87 PRO A C 1
ATOM 679 O O . PRO A 1 87 ? -2.870 13.142 17.836 1.00 95.50 87 PRO A O 1
ATOM 682 N N . ASP A 1 88 ? -1.543 13.948 19.460 1.00 95.81 88 ASP A N 1
ATOM 683 C CA . ASP A 1 88 ? -1.682 15.371 19.108 1.00 95.81 88 ASP A CA 1
ATOM 684 C C . ASP A 1 88 ? -0.718 15.773 17.976 1.00 95.81 88 ASP A C 1
ATOM 686 O O . ASP A 1 88 ? 0.103 16.683 18.089 1.00 95.81 88 ASP A O 1
ATOM 690 N N . VAL A 1 89 ? -0.740 15.007 16.883 1.00 95.12 89 VAL A N 1
ATOM 691 C CA . VAL A 1 89 ? 0.022 15.301 15.664 1.00 95.12 89 VAL A CA 1
ATOM 692 C C . VAL A 1 89 ? -0.849 15.068 14.432 1.00 95.12 89 VAL A C 1
ATOM 694 O O . VAL A 1 89 ? -1.684 14.158 14.431 1.00 95.12 89 VAL A O 1
ATOM 697 N N . PRO A 1 90 ? -0.645 15.824 13.339 1.00 92.44 90 PRO A N 1
ATOM 698 C CA . PRO A 1 90 ? -1.372 15.593 12.096 1.00 92.44 90 PRO A CA 1
ATOM 699 C C . PRO A 1 90 ? -1.156 14.174 11.558 1.00 92.44 90 PRO A C 1
ATOM 701 O O . PRO A 1 90 ? -0.068 13.605 11.676 1.00 92.44 90 PRO A O 1
ATOM 704 N N . TYR A 1 91 ? -2.184 13.605 10.929 1.00 92.81 91 TYR A N 1
ATOM 705 C CA . TYR A 1 91 ? -2.053 12.314 10.257 1.00 92.81 91 TYR A CA 1
ATOM 706 C C . TYR A 1 91 ? -1.056 12.420 9.084 1.00 92.81 91 TYR A C 1
ATOM 708 O O . TYR A 1 91 ? -1.130 13.374 8.302 1.00 92.81 91 TYR A O 1
ATOM 716 N N . PRO A 1 92 ? -0.100 11.483 8.941 1.00 89.81 92 PRO A N 1
ATOM 717 C CA . PRO A 1 92 ? 0.990 11.616 7.981 1.00 89.81 92 PRO A CA 1
ATOM 718 C C . PRO A 1 92 ? 0.513 11.491 6.528 1.00 89.81 92 PRO A C 1
ATOM 720 O O . PRO A 1 92 ? -0.259 10.602 6.179 1.00 89.81 92 PRO A O 1
ATOM 723 N N . HIS A 1 93 ? 1.067 12.326 5.642 1.00 86.44 93 HIS A N 1
ATOM 724 C CA . HIS A 1 93 ? 0.786 12.293 4.203 1.00 86.44 93 HIS A CA 1
ATOM 725 C C . HIS A 1 93 ? 2.078 12.344 3.368 1.00 86.44 93 HIS A C 1
ATOM 727 O O . HIS A 1 93 ? 2.406 13.345 2.730 1.00 86.44 93 HIS A O 1
ATOM 733 N N . VAL A 1 94 ? 2.851 11.254 3.400 1.00 80.25 94 VAL A N 1
ATOM 734 C CA . VAL A 1 94 ? 4.259 11.245 2.946 1.00 80.25 94 VAL A CA 1
ATOM 735 C C . VAL A 1 94 ? 4.516 10.555 1.599 1.00 80.25 94 VAL A C 1
ATOM 737 O O . VAL A 1 94 ? 5.526 10.834 0.957 1.00 80.25 94 VAL A O 1
ATOM 740 N N . ASN A 1 95 ? 3.631 9.664 1.140 1.00 78.50 95 ASN A N 1
ATOM 741 C CA . ASN A 1 95 ? 3.865 8.831 -0.049 1.00 78.50 95 ASN A CA 1
ATOM 742 C C . ASN A 1 95 ? 3.008 9.259 -1.252 1.00 78.50 95 ASN A C 1
ATOM 744 O O . ASN A 1 95 ? 2.220 8.480 -1.782 1.00 78.50 95 ASN A O 1
ATOM 748 N N . GLN A 1 96 ? 3.141 10.518 -1.674 1.00 77.69 96 GLN A N 1
ATOM 749 C CA . GLN A 1 96 ? 2.427 11.022 -2.850 1.00 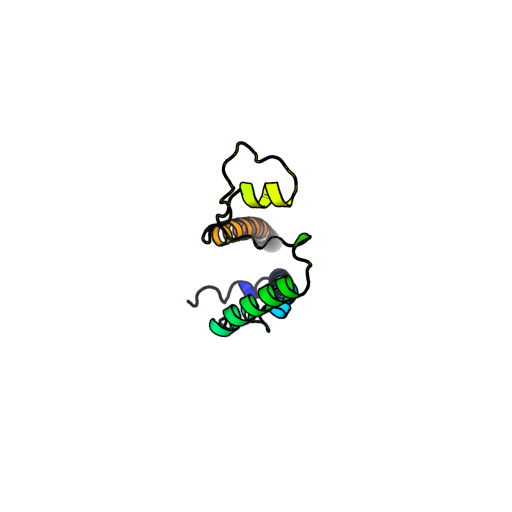77.69 96 GLN A CA 1
ATOM 750 C C . GLN A 1 96 ? 2.969 10.419 -4.157 1.00 77.69 96 GLN A C 1
ATOM 752 O O . GLN A 1 96 ? 4.160 10.120 -4.267 1.00 77.69 96 GLN A O 1
ATOM 757 N N . ALA A 1 97 ? 2.111 10.316 -5.180 1.00 65.88 97 ALA A N 1
ATOM 758 C CA . ALA A 1 97 ? 2.399 9.675 -6.472 1.00 65.88 97 ALA A CA 1
ATOM 759 C C . ALA A 1 97 ? 3.630 10.237 -7.233 1.00 65.88 97 ALA A C 1
ATOM 761 O O . ALA A 1 97 ? 4.140 9.589 -8.143 1.00 65.88 97 ALA A O 1
ATOM 762 N N . GLY A 1 98 ? 4.164 11.400 -6.838 1.00 57.34 98 GLY A N 1
ATOM 763 C CA . GLY A 1 98 ? 5.399 11.989 -7.381 1.00 57.34 98 GLY A CA 1
ATOM 764 C C . GLY A 1 98 ? 6.684 11.719 -6.579 1.00 57.34 98 GLY A C 1
ATOM 765 O O . GLY A 1 98 ? 7.780 11.988 -7.074 1.00 57.34 98 GLY A O 1
ATOM 766 N N . GLY A 1 99 ? 6.590 11.179 -5.359 1.00 55.31 99 GLY A N 1
ATOM 767 C CA . GLY A 1 99 ? 7.738 11.002 -4.460 1.00 55.31 99 GLY A CA 1
ATOM 768 C C . GLY A 1 99 ? 8.610 9.792 -4.801 1.00 55.31 99 GLY A C 1
ATOM 769 O O . GLY A 1 99 ? 9.838 9.855 -4.710 1.00 55.31 99 GLY A O 1
ATOM 770 N N . LEU A 1 100 ? 7.992 8.697 -5.252 1.00 58.25 100 LEU A N 1
ATOM 771 C CA . LEU A 1 100 ? 8.707 7.470 -5.609 1.00 58.25 100 LEU A CA 1
ATOM 772 C C . LEU A 1 100 ? 9.664 7.675 -6.806 1.00 58.25 100 LEU A C 1
ATOM 774 O O . LEU A 1 100 ? 10.833 7.310 -6.678 1.00 58.25 100 LEU A O 1
ATOM 778 N N . PRO A 1 101 ? 9.267 8.332 -7.920 1.00 59.69 101 PRO A N 1
ATOM 779 C CA . PRO A 1 101 ? 10.184 8.637 -9.021 1.00 59.69 101 PRO A CA 1
ATOM 780 C C . PRO A 1 101 ? 11.365 9.520 -8.605 1.00 59.69 101 PRO A C 1
ATOM 782 O O . PRO A 1 101 ? 12.478 9.315 -9.087 1.00 59.69 101 PRO A O 1
ATOM 785 N N . ALA A 1 102 ? 11.151 10.482 -7.701 1.00 60.47 102 ALA A N 1
ATOM 786 C CA . ALA A 1 102 ? 12.210 11.358 -7.202 1.00 60.47 102 ALA A CA 1
ATOM 787 C C . ALA A 1 102 ? 13.224 10.594 -6.334 1.00 60.47 102 ALA A C 1
ATOM 789 O O . ALA A 1 102 ? 14.432 10.746 -6.527 1.00 60.47 102 ALA A O 1
ATOM 790 N N . ARG A 1 103 ? 12.744 9.718 -5.441 1.00 60.25 103 ARG A N 1
ATOM 791 C CA . ARG A 1 103 ? 13.594 8.865 -4.594 1.00 60.25 103 ARG A CA 1
ATOM 792 C C . ARG A 1 103 ? 14.357 7.827 -5.416 1.00 60.25 103 ARG A C 1
ATOM 794 O O . ARG A 1 103 ? 15.563 7.699 -5.248 1.00 60.25 103 ARG A O 1
ATOM 801 N N . VAL A 1 104 ? 13.692 7.163 -6.364 1.00 63.91 104 VAL A N 1
ATOM 802 C CA . VAL A 1 104 ? 14.334 6.216 -7.292 1.00 63.91 104 VAL A CA 1
ATOM 803 C C . VAL A 1 104 ? 15.393 6.921 -8.140 1.00 63.91 104 VAL A C 1
ATOM 805 O O . VAL A 1 104 ? 16.505 6.416 -8.260 1.00 63.91 104 VAL A O 1
ATOM 808 N N . ARG A 1 105 ? 15.109 8.119 -8.669 1.00 59.91 105 ARG A N 1
ATOM 809 C CA . ARG A 1 105 ? 16.104 8.936 -9.384 1.00 59.91 105 ARG A CA 1
ATOM 810 C C . ARG A 1 105 ? 17.313 9.277 -8.520 1.00 59.91 105 ARG A C 1
ATOM 812 O O . ARG A 1 105 ? 18.429 9.171 -9.010 1.00 59.91 105 ARG A O 1
ATOM 819 N N . ALA A 1 106 ? 17.106 9.687 -7.269 1.00 61.91 106 ALA A N 1
ATOM 820 C CA . ALA A 1 106 ? 18.199 10.033 -6.361 1.00 61.91 106 ALA A CA 1
ATOM 821 C C . ALA A 1 106 ? 19.082 8.814 -6.041 1.00 61.91 106 ALA A C 1
ATOM 823 O O . ALA A 1 106 ? 20.306 8.913 -6.092 1.00 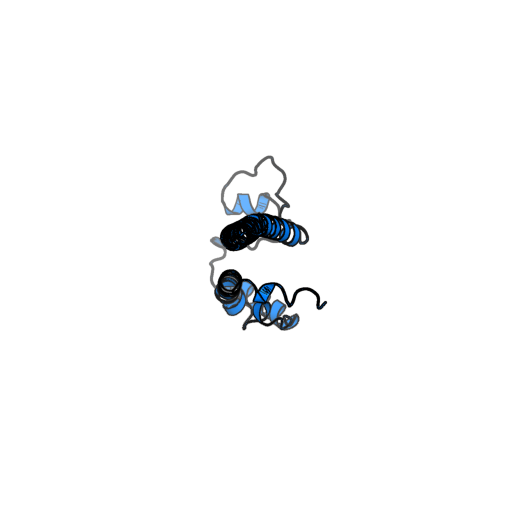61.91 106 ALA A O 1
ATOM 824 N N . THR A 1 107 ? 18.473 7.649 -5.797 1.00 63.09 107 THR A N 1
ATOM 825 C CA . THR A 1 107 ? 19.196 6.386 -5.581 1.00 63.09 107 THR A CA 1
ATOM 826 C C . THR A 1 107 ? 19.931 5.908 -6.839 1.00 63.09 107 THR A C 1
ATOM 828 O O . THR A 1 107 ? 21.061 5.442 -6.750 1.00 63.09 107 THR A O 1
ATOM 831 N N . LEU A 1 108 ? 19.338 6.042 -8.028 1.00 60.62 108 LEU A N 1
ATOM 832 C CA . LEU A 1 108 ? 20.015 5.699 -9.285 1.00 60.62 108 LEU A CA 1
ATOM 833 C C . LEU A 1 108 ? 21.150 6.679 -9.611 1.00 60.62 108 LEU A C 1
ATOM 835 O O . LEU A 1 108 ? 22.194 6.263 -10.111 1.00 60.62 108 LEU A O 1
ATOM 839 N N . ALA A 1 109 ? 20.975 7.965 -9.299 1.00 60.91 109 ALA A N 1
ATOM 840 C CA . ALA A 1 109 ? 22.017 8.967 -9.466 1.00 60.91 109 ALA A CA 1
ATOM 841 C C . ALA A 1 109 ? 23.220 8.659 -8.567 1.00 60.91 109 ALA A C 1
ATOM 843 O O . ALA A 1 109 ? 24.339 8.649 -9.068 1.00 60.91 109 ALA A O 1
ATOM 844 N N . SER A 1 110 ? 23.016 8.331 -7.284 1.00 57.28 110 SER A N 1
ATOM 845 C CA . SER A 1 110 ? 24.118 7.983 -6.370 1.00 57.28 110 SER A CA 1
ATOM 846 C C . SER A 1 110 ? 24.881 6.723 -6.797 1.00 57.28 110 SER A C 1
ATOM 848 O O . SER A 1 110 ? 26.098 6.662 -6.630 1.00 57.28 110 SER A O 1
ATOM 850 N N . MET A 1 111 ? 24.205 5.759 -7.427 1.00 53.84 111 MET A N 1
ATOM 851 C CA . MET A 1 111 ? 24.856 4.596 -8.041 1.00 53.84 111 MET A CA 1
ATOM 852 C C . MET A 1 111 ? 25.709 4.979 -9.265 1.00 53.84 111 MET A C 1
ATOM 854 O O . MET A 1 111 ? 26.801 4.442 -9.435 1.00 53.84 111 MET A O 1
ATOM 858 N N . ALA A 1 112 ? 25.272 5.948 -10.076 1.00 56.06 112 ALA A N 1
ATOM 859 C CA . ALA A 1 112 ? 26.012 6.407 -11.256 1.00 56.06 112 ALA A CA 1
ATOM 860 C C . ALA A 1 112 ? 27.334 7.128 -10.912 1.00 56.06 112 ALA A C 1
ATOM 862 O O . ALA A 1 112 ? 28.312 6.992 -11.649 1.00 56.06 112 ALA A O 1
ATOM 863 N N . TRP A 1 113 ? 27.406 7.840 -9.779 1.00 53.28 113 TRP A N 1
ATOM 864 C CA . TRP A 1 113 ? 28.658 8.450 -9.298 1.00 53.28 113 TRP A CA 1
ATOM 865 C C . TRP A 1 113 ? 29.714 7.399 -8.918 1.00 53.28 113 TRP A C 1
ATOM 867 O O . TRP A 1 113 ? 30.897 7.586 -9.203 1.00 53.28 113 TRP A O 1
ATOM 877 N N . ALA A 1 114 ? 29.298 6.266 -8.340 1.00 57.59 114 ALA A N 1
ATOM 878 C CA . ALA A 1 114 ? 30.202 5.170 -7.982 1.00 57.59 114 ALA A CA 1
ATOM 879 C C . ALA A 1 114 ? 30.791 4.456 -9.217 1.00 57.59 114 ALA A C 1
ATOM 881 O O . ALA A 1 114 ? 31.933 3.992 -9.189 1.00 57.59 114 ALA A O 1
ATOM 882 N N . ASP A 1 115 ? 30.051 4.414 -10.328 1.00 56.00 115 ASP A N 1
ATOM 883 C CA . ASP A 1 115 ? 30.539 3.852 -11.591 1.00 56.00 115 ASP A CA 1
ATOM 884 C C . ASP A 1 115 ? 31.479 4.806 -12.355 1.00 56.00 115 ASP A C 1
ATOM 886 O O . ASP A 1 115 ? 32.337 4.344 -13.112 1.00 56.00 115 ASP A O 1
ATOM 890 N N . GLY A 1 116 ? 31.403 6.121 -12.113 1.00 59.53 116 GLY A N 1
ATOM 891 C CA . GLY A 1 116 ? 32.327 7.108 -12.686 1.00 59.53 116 GLY A CA 1
ATOM 892 C C . GLY A 1 116 ? 33.786 6.887 -12.268 1.00 59.53 116 GLY A C 1
ATOM 893 O O . GLY A 1 116 ? 34.693 6.974 -13.097 1.00 59.53 116 GLY A O 1
ATOM 894 N N . TRP A 1 117 ? 34.019 6.494 -11.01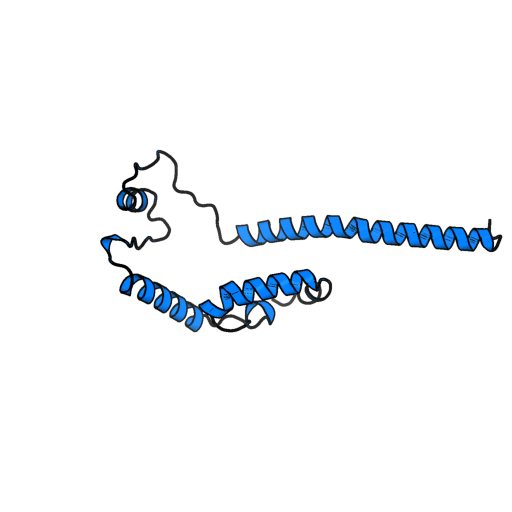0 1.00 62.69 117 TRP A N 1
ATOM 895 C CA . TRP A 1 117 ? 35.360 6.168 -10.507 1.00 62.69 117 TRP A CA 1
ATOM 896 C C . TRP A 1 117 ? 35.973 4.946 -11.206 1.00 62.69 117 TRP A C 1
ATOM 898 O O . TRP A 1 117 ? 37.177 4.894 -11.448 1.00 62.69 117 TRP A O 1
ATOM 908 N N . ARG A 1 118 ? 35.141 3.971 -11.595 1.00 62.66 118 ARG A N 1
ATOM 909 C CA . ARG A 1 118 ? 35.588 2.755 -12.294 1.00 62.66 118 ARG A CA 1
ATOM 910 C C . ARG A 1 118 ? 36.047 3.056 -13.720 1.00 62.66 118 ARG A C 1
ATOM 912 O O . ARG A 1 118 ? 37.043 2.489 -14.164 1.00 62.66 118 ARG A O 1
ATOM 919 N N . TRP A 1 119 ? 35.375 3.978 -14.410 1.00 61.97 119 TRP A N 1
ATOM 920 C CA . TRP A 1 119 ? 35.827 4.479 -15.712 1.00 61.97 119 TRP A CA 1
ATOM 921 C C . TRP A 1 119 ? 37.086 5.338 -15.592 1.00 61.97 119 TRP A C 1
ATOM 923 O O . TRP A 1 119 ? 38.009 5.159 -16.383 1.00 61.97 119 TRP A O 1
ATOM 933 N N . ALA A 1 120 ? 37.171 6.196 -14.572 1.00 73.50 120 ALA A N 1
ATOM 934 C CA . ALA A 1 120 ? 38.366 6.997 -14.309 1.00 73.50 120 ALA A CA 1
ATOM 935 C C . ALA A 1 120 ? 39.600 6.117 -14.035 1.00 73.50 120 ALA A C 1
ATOM 937 O O . ALA A 1 120 ? 40.647 6.323 -14.646 1.00 73.50 120 ALA A O 1
ATOM 938 N N . ALA A 1 121 ? 39.465 5.082 -13.200 1.00 76.75 121 ALA A N 1
ATOM 939 C CA . ALA A 1 121 ? 40.534 4.116 -12.941 1.00 76.75 121 ALA A CA 1
ATOM 940 C C . ALA A 1 121 ? 40.958 3.359 -14.214 1.00 76.75 121 ALA A C 1
ATOM 942 O O . ALA A 1 121 ? 42.150 3.156 -14.446 1.00 76.75 121 ALA A O 1
ATOM 943 N N . GLY A 1 122 ? 39.995 2.994 -15.069 1.00 73.62 122 GLY A N 1
ATOM 944 C CA . GLY A 1 122 ? 40.266 2.378 -16.370 1.00 73.62 122 GLY A CA 1
ATOM 945 C C . GLY A 1 122 ? 41.054 3.293 -17.313 1.00 73.62 122 GLY A C 1
ATOM 946 O O . GLY A 1 122 ? 42.044 2.859 -17.899 1.00 73.62 122 GLY A O 1
ATOM 947 N N . VAL A 1 123 ? 40.672 4.569 -17.416 1.00 79.06 123 VAL A N 1
ATOM 948 C CA . VAL A 1 123 ? 41.379 5.565 -18.242 1.00 79.06 123 VAL A CA 1
ATOM 949 C C . VAL A 1 123 ? 42.798 5.807 -17.721 1.00 79.06 123 VAL A C 1
ATOM 951 O O . VAL A 1 123 ? 43.737 5.806 -18.513 1.00 79.06 123 VAL A O 1
ATOM 954 N N . VAL A 1 124 ? 42.986 5.941 -16.405 1.00 84.12 124 VAL A N 1
ATOM 955 C CA . VAL A 1 124 ? 44.317 6.120 -15.796 1.00 84.12 124 VAL A CA 1
ATOM 956 C C . VAL A 1 124 ? 45.225 4.919 -16.071 1.00 84.12 124 VAL A C 1
ATOM 958 O O . VAL A 1 124 ? 46.383 5.104 -16.445 1.00 84.12 124 VAL A O 1
ATOM 961 N N . ALA A 1 125 ? 44.708 3.692 -15.951 1.00 83.50 125 ALA A N 1
ATOM 962 C CA . ALA A 1 125 ? 45.471 2.486 -16.262 1.00 83.50 125 ALA A CA 1
ATOM 963 C C . ALA A 1 125 ? 45.882 2.430 -17.744 1.00 83.50 125 ALA A C 1
ATOM 965 O O . ALA A 1 125 ? 47.035 2.127 -18.048 1.00 83.50 125 ALA A O 1
ATOM 966 N N . ILE A 1 126 ? 44.976 2.779 -18.665 1.00 84.88 126 ILE A N 1
ATOM 967 C CA . ILE A 1 126 ? 45.272 2.844 -20.105 1.00 84.88 126 ILE A CA 1
ATOM 968 C C . ILE A 1 126 ? 46.353 3.893 -20.389 1.00 84.88 126 ILE A C 1
ATOM 970 O O . ILE A 1 126 ? 47.326 3.592 -21.078 1.00 84.88 126 ILE A O 1
ATOM 974 N N . VAL A 1 127 ? 46.234 5.097 -19.821 1.00 88.19 127 VAL A N 1
ATOM 975 C CA . VAL A 1 127 ? 47.232 6.169 -19.984 1.00 88.19 127 VAL A CA 1
ATOM 976 C C . VAL A 1 127 ? 48.598 5.738 -19.444 1.00 88.19 127 VAL A C 1
ATOM 978 O O . VAL A 1 127 ? 49.610 5.962 -20.107 1.00 88.19 127 VAL A O 1
ATOM 981 N N . ALA A 1 128 ? 48.646 5.065 -18.292 1.00 86.62 128 ALA A N 1
ATOM 982 C CA . ALA A 1 128 ? 49.889 4.551 -17.719 1.00 86.62 128 ALA A CA 1
ATOM 983 C C . ALA A 1 128 ? 50.548 3.480 -18.609 1.00 86.62 128 ALA A C 1
ATOM 985 O O . ALA A 1 128 ? 51.767 3.502 -18.799 1.00 86.62 128 ALA A O 1
ATOM 986 N N . VAL A 1 129 ? 49.755 2.577 -19.198 1.00 88.81 129 VAL A N 1
ATOM 987 C CA . VAL A 1 129 ? 50.245 1.561 -20.144 1.00 88.81 129 VAL A CA 1
ATOM 988 C C . VAL A 1 129 ? 50.789 2.215 -21.414 1.00 88.81 129 VAL A C 1
ATOM 990 O O . VAL A 1 129 ? 51.907 1.907 -21.820 1.00 88.81 129 VAL A O 1
ATOM 993 N N . VAL A 1 130 ? 50.047 3.154 -22.009 1.00 88.25 130 VAL A N 1
ATOM 994 C CA . VAL A 1 130 ? 50.465 3.881 -23.220 1.00 88.25 130 VAL A CA 1
ATOM 995 C C . VAL A 1 130 ? 51.753 4.666 -22.965 1.00 88.25 130 VAL A C 1
ATOM 997 O O . VAL A 1 130 ? 52.704 4.544 -23.733 1.00 88.25 130 VAL A O 1
ATOM 1000 N N . ALA A 1 131 ? 51.833 5.403 -21.855 1.00 85.44 131 ALA A N 1
ATOM 1001 C CA . ALA A 1 131 ? 53.039 6.133 -21.472 1.00 85.44 131 ALA A CA 1
ATOM 1002 C C . ALA A 1 131 ? 54.239 5.194 -21.248 1.00 85.44 131 ALA A C 1
ATOM 1004 O O . ALA A 1 131 ? 55.355 5.502 -21.664 1.00 85.44 131 ALA A O 1
ATOM 1005 N N . GLY A 1 132 ? 54.017 4.027 -20.635 1.00 87.44 132 GLY A N 1
ATOM 1006 C CA . GLY A 1 132 ? 55.047 3.003 -20.459 1.00 87.44 132 GLY A CA 1
ATOM 1007 C C . GLY A 1 132 ? 55.549 2.420 -21.783 1.00 87.44 132 GLY A C 1
ATOM 1008 O O . GLY A 1 132 ? 56.754 2.234 -21.948 1.00 87.44 132 GLY A O 1
ATOM 1009 N N . VAL A 1 133 ? 54.650 2.170 -22.739 1.00 86.12 133 VAL A N 1
ATOM 1010 C CA . VAL A 1 133 ? 55.003 1.689 -24.086 1.00 86.12 133 VAL A CA 1
ATOM 1011 C C . VAL A 1 133 ? 55.790 2.749 -24.855 1.00 86.12 133 VAL A C 1
ATOM 1013 O O . VAL A 1 133 ? 56.837 2.427 -25.409 1.00 86.12 133 VAL A O 1
ATOM 1016 N N . LEU A 1 134 ? 55.351 4.009 -24.833 1.00 84.25 134 LEU A N 1
ATOM 1017 C CA . LEU A 1 134 ? 56.032 5.110 -25.525 1.00 84.25 134 LEU A CA 1
ATOM 1018 C C . LEU A 1 134 ? 57.445 5.362 -24.976 1.00 84.25 134 LEU A C 1
ATOM 1020 O O . LEU A 1 134 ? 58.373 5.542 -25.762 1.00 84.25 134 LEU A O 1
ATOM 1024 N N . ARG A 1 135 ? 57.636 5.282 -23.651 1.00 85.12 135 ARG A N 1
ATOM 1025 C CA . ARG A 1 135 ? 58.971 5.350 -23.025 1.00 85.12 135 ARG A CA 1
ATOM 1026 C C . ARG A 1 135 ? 59.863 4.175 -23.425 1.00 85.12 135 ARG A C 1
ATOM 1028 O O . ARG A 1 135 ? 61.035 4.366 -23.717 1.00 85.12 135 ARG A O 1
ATOM 1035 N N . ARG A 1 136 ? 59.323 2.950 -23.476 1.00 83.00 136 ARG A N 1
ATOM 1036 C CA . ARG A 1 136 ? 60.091 1.770 -23.924 1.00 83.00 136 ARG A CA 1
ATOM 1037 C C . ARG A 1 136 ? 60.480 1.834 -25.401 1.00 83.00 136 ARG A C 1
ATOM 1039 O O . ARG A 1 136 ? 61.477 1.229 -25.771 1.00 83.00 136 ARG A O 1
ATOM 1046 N N . GLN A 1 137 ? 59.705 2.538 -26.225 1.00 82.88 137 GLN A N 1
ATOM 1047 C CA . GLN A 1 137 ? 59.998 2.745 -27.646 1.00 82.88 137 GLN A CA 1
ATOM 1048 C C . GLN A 1 137 ? 60.869 3.984 -27.919 1.00 82.88 137 GLN A C 1
ATOM 1050 O O . GLN A 1 137 ? 61.101 4.306 -29.079 1.00 82.88 137 GLN A O 1
ATOM 1055 N N . GLY A 1 138 ? 61.372 4.662 -26.878 1.00 76.50 138 GLY A N 1
ATOM 1056 C CA . GLY A 1 138 ? 62.329 5.764 -27.020 1.00 76.50 138 GLY A CA 1
ATOM 1057 C C . GLY A 1 138 ? 61.739 7.051 -27.597 1.00 76.50 138 GLY A C 1
ATOM 1058 O O . GLY A 1 138 ? 62.482 7.889 -28.095 1.00 76.50 138 GLY A O 1
ATOM 1059 N N . PHE A 1 139 ? 60.413 7.219 -27.544 1.00 61.75 139 PHE A N 1
ATOM 1060 C CA . PHE A 1 139 ? 59.754 8.455 -27.982 1.00 61.75 139 PHE A CA 1
ATOM 1061 C C . PHE A 1 139 ? 59.901 9.615 -26.978 1.00 61.75 139 PHE A C 1
ATOM 1063 O O . PHE A 1 139 ? 59.495 10.729 -27.305 1.00 61.75 139 PHE A O 1
ATOM 1070 N N . TRP A 1 140 ? 60.465 9.350 -25.790 1.00 52.16 140 TRP A N 1
ATOM 1071 C CA . TRP A 1 140 ? 60.830 10.295 -24.728 1.00 52.16 140 TRP A CA 1
ATOM 1072 C C . TRP A 1 140 ? 61.972 9.734 -23.884 1.00 52.16 140 TRP A C 1
ATOM 1074 O O . TRP A 1 140 ? 61.899 8.523 -23.564 1.00 52.16 140 TRP A O 1
#

Radius of gyration: 25.96 Å; chains: 1; bounding box: 77×30×51 Å

InterPro domains:
  IPR027417 P-loop containing nucleoside triphosphate hydrolase [G3DSA:3.40.50.300] (1-115)
  IPR027417 P-loop containing nucleoside triphosphate hydrolase [SSF52540] (41-104)
  IPR040632 Sulfotransferase, S. mansonii-type [PF17784] (41-98)

pLDDT: mean 75.08, std 17.36, range [34.34, 97.5]

Secondary structure (DSSP, 8-state):
----TTGGGS-HHHHHHHHHHIIIIIHHHH-S-HHHHTPPPPHHHHHHHHHHHHHHHHHHS-GGG-----TT--HHHHHHHHT-PPPSSPPP----TTHHHHHHHHHHHHHHHHHHHHHHHHHHHHHHHHHHHHHHTT--

Sequence (140 aa):
MPRFRPLLRAFPRGRRVLALVTALVYTPVFGAPHVVEGVPLDRDACIATYERHNAAVVARIPPERLLVYHLGDGWAPLCTFLGLPVPDVPYPHVNQAGGLPARVRATLASMAWADGWRWAAGVVAIVAVVAGVLRRQGFW